Protein AF-A0A8J2JI53-F1 (afdb_monomer)

InterPro domains:
  IPR008042 Retrotransposon Pao-like, RNAseH-like domain [PF05380] (52-128)

Organism: NCBI:txid39272

pLDDT: mean 76.42, std 17.58, range [28.69, 93.69]

Nearest PDB structures (foldseek):
  2kk1-assembly1_A  TM=4.926E-01  e=2.045E+00  Homo sapiens

Structure (mmCIF, N/CA/C/O backbone):
data_AF-A0A8J2JI53-F1
#
_entry.id   AF-A0A8J2JI53-F1
#
loop_
_atom_site.group_PDB
_atom_site.id
_atom_site.type_symbol
_atom_site.label_atom_id
_atom_site.label_alt_id
_atom_site.label_comp_id
_atom_site.label_asym_id
_atom_site.label_entity_id
_atom_site.label_seq_id
_atom_site.pdbx_PDB_ins_code
_atom_site.Cartn_x
_atom_site.Cartn_y
_atom_site.Cartn_z
_atom_site.occupancy
_atom_site.B_iso_or_equiv
_atom_site.auth_seq_id
_atom_site.auth_comp_id
_atom_site.auth_asym_id
_atom_site.auth_atom_id
_atom_site.pdbx_PDB_model_num
ATOM 1 N N . MET A 1 1 ? -19.137 33.242 -32.240 1.00 41.03 1 MET A N 1
ATOM 2 C CA . MET A 1 1 ? -18.432 33.913 -31.130 1.00 41.03 1 MET A CA 1
ATOM 3 C C . MET A 1 1 ? -18.911 33.300 -29.833 1.00 41.03 1 MET A C 1
ATOM 5 O O . MET A 1 1 ? -20.073 33.483 -29.518 1.00 41.03 1 MET A O 1
ATOM 9 N N . ILE A 1 2 ? -18.049 32.534 -29.171 1.00 28.69 2 ILE A N 1
ATOM 10 C CA . ILE A 1 2 ? -17.770 32.543 -27.727 1.00 28.69 2 ILE A CA 1
ATOM 11 C C . ILE A 1 2 ? -16.469 31.738 -27.628 1.00 28.69 2 ILE A C 1
ATOM 13 O O . ILE A 1 2 ? -16.460 30.524 -27.818 1.00 28.69 2 ILE A O 1
ATOM 17 N N . SER A 1 3 ? -15.358 32.450 -27.460 1.00 33.88 3 SER A N 1
ATOM 18 C CA . SER A 1 3 ? -14.069 31.861 -27.110 1.00 33.88 3 SER A CA 1
ATOM 19 C C . SER A 1 3 ? -14.047 31.714 -25.596 1.00 33.88 3 SER A C 1
ATOM 21 O O . SER A 1 3 ? -14.188 32.712 -24.892 1.00 33.88 3 SER A O 1
ATOM 23 N N . ILE A 1 4 ? -13.870 30.495 -25.095 1.00 34.97 4 ILE A N 1
ATOM 24 C CA . ILE A 1 4 ? -13.517 30.266 -23.695 1.00 34.97 4 ILE A CA 1
ATOM 25 C C . ILE A 1 4 ? -12.014 29.996 -23.626 1.00 34.97 4 ILE A C 1
ATOM 27 O O . ILE A 1 4 ? -11.541 28.907 -23.926 1.00 34.97 4 ILE A O 1
ATOM 31 N N . ASN A 1 5 ? -11.256 31.033 -23.272 1.00 40.09 5 ASN A N 1
ATOM 32 C CA . ASN A 1 5 ? -9.882 30.885 -22.812 1.00 40.09 5 ASN A CA 1
ATOM 33 C C . ASN A 1 5 ? -9.928 30.420 -21.353 1.00 40.09 5 ASN A C 1
ATOM 35 O O . ASN A 1 5 ? -10.412 31.157 -20.496 1.00 40.09 5 ASN A O 1
ATOM 39 N N . LEU A 1 6 ? -9.389 29.237 -21.067 1.00 36.38 6 LEU A N 1
ATOM 40 C CA . LEU A 1 6 ? -8.910 28.893 -19.730 1.00 36.38 6 LEU A CA 1
ATOM 41 C C . LEU A 1 6 ? -7.390 28.701 -19.816 1.00 36.38 6 LEU A C 1
ATOM 43 O O . LEU A 1 6 ? -6.931 27.927 -20.658 1.00 36.38 6 LEU A O 1
ATOM 47 N N . PRO A 1 7 ? -6.600 29.414 -18.996 1.00 37.66 7 PRO A N 1
ATOM 48 C CA . PRO A 1 7 ? -5.155 29.300 -19.010 1.00 37.66 7 PRO A CA 1
ATOM 49 C C . PRO A 1 7 ? -4.774 28.043 -18.230 1.00 37.66 7 PRO A C 1
ATOM 51 O O . PRO A 1 7 ? -4.748 28.053 -17.003 1.00 37.66 7 PRO A O 1
ATOM 54 N N . VAL A 1 8 ? -4.488 26.947 -18.927 1.00 32.44 8 VAL A N 1
ATOM 55 C CA . VAL A 1 8 ? -3.817 25.804 -18.300 1.00 32.44 8 VAL A CA 1
ATOM 56 C C . VAL A 1 8 ? -2.327 26.005 -18.510 1.00 32.44 8 VAL A C 1
ATOM 58 O O . VAL A 1 8 ? -1.755 25.582 -19.508 1.00 32.44 8 VAL A O 1
ATOM 61 N N . ASN A 1 9 ? -1.721 26.735 -17.580 1.00 36.50 9 ASN A N 1
ATOM 62 C CA . ASN A 1 9 ? -0.293 26.639 -17.351 1.00 36.50 9 ASN A CA 1
ATOM 63 C C . ASN A 1 9 ? -0.066 25.704 -16.157 1.00 36.50 9 ASN A C 1
ATOM 65 O O . ASN A 1 9 ? -0.790 25.798 -15.165 1.00 36.50 9 ASN A O 1
ATOM 69 N N . ILE A 1 10 ? 1.021 24.941 -16.266 1.00 39.50 10 ILE A N 1
ATOM 70 C CA . ILE A 1 10 ? 1.873 24.359 -15.220 1.00 39.50 10 ILE A CA 1
ATOM 71 C C . ILE A 1 10 ? 1.925 22.818 -15.241 1.00 39.50 10 ILE A C 1
ATOM 73 O O . ILE A 1 10 ? 0.973 22.125 -14.897 1.00 39.50 10 ILE A O 1
ATOM 77 N N . GLU A 1 11 ? 3.136 22.373 -15.603 1.00 37.12 11 GLU A N 1
ATOM 78 C CA . GLU A 1 11 ? 3.749 21.037 -15.617 1.00 37.12 11 GLU A CA 1
ATOM 79 C C . GLU A 1 11 ? 3.451 20.123 -16.817 1.00 37.12 11 GLU A C 1
ATOM 81 O O . GLU A 1 11 ? 2.575 19.261 -16.804 1.00 37.12 11 GLU A O 1
ATOM 86 N N . GLU A 1 12 ? 4.299 20.264 -17.846 1.00 39.59 12 GLU A N 1
ATOM 87 C CA . GLU A 1 12 ? 4.583 19.227 -18.842 1.00 39.59 12 GLU A CA 1
ATOM 88 C C . GLU A 1 12 ? 5.176 17.979 -18.160 1.00 39.59 12 GLU A C 1
ATOM 90 O O . GLU A 1 12 ? 6.381 17.738 -18.164 1.00 39.59 12 GLU A O 1
ATOM 95 N N . ALA A 1 13 ? 4.322 17.157 -17.559 1.00 42.91 13 ALA A N 1
ATOM 96 C CA . ALA A 1 13 ? 4.603 15.739 -17.417 1.00 42.91 13 ALA A CA 1
ATOM 97 C C . ALA A 1 13 ? 4.150 15.069 -18.718 1.00 42.91 13 ALA A C 1
ATOM 99 O O . ALA A 1 13 ? 2.980 15.177 -19.093 1.00 42.91 13 ALA A O 1
ATOM 100 N N . SER A 1 14 ? 5.063 14.398 -19.425 1.00 51.88 14 SER A N 1
ATOM 101 C CA . SER A 1 14 ? 4.713 13.580 -20.591 1.00 51.88 14 SER A CA 1
ATOM 102 C C . SER A 1 14 ? 3.499 12.689 -20.260 1.00 51.88 14 SER A C 1
ATOM 104 O O . SER A 1 14 ? 3.410 12.171 -19.140 1.00 51.88 14 SER A O 1
ATOM 106 N N . PRO A 1 15 ? 2.519 12.531 -21.172 1.00 72.50 15 PRO A N 1
ATOM 107 C CA . PRO A 1 15 ? 1.314 11.772 -20.869 1.00 72.50 15 PRO A CA 1
ATOM 108 C C . PRO A 1 15 ? 1.701 10.322 -20.571 1.00 72.50 15 PRO A C 1
ATOM 110 O O . PRO A 1 15 ? 2.077 9.566 -21.462 1.00 72.50 15 PRO A O 1
ATOM 113 N N . SER A 1 16 ? 1.647 9.932 -19.295 1.00 70.00 16 SER A N 1
ATOM 114 C CA . SER A 1 16 ? 1.863 8.541 -18.913 1.00 70.00 16 SER A CA 1
ATOM 115 C C . SER A 1 16 ? 0.698 7.705 -19.436 1.00 70.00 16 SER A C 1
ATOM 117 O O . SER A 1 16 ? -0.459 7.977 -19.098 1.00 70.00 16 SER A O 1
ATOM 119 N N . GLU A 1 17 ? 0.992 6.673 -20.213 1.00 81.12 17 GLU A N 1
ATOM 120 C CA . GLU A 1 17 ? -0.007 5.744 -20.730 1.00 81.12 17 GLU A CA 1
ATOM 121 C C . GLU A 1 17 ? -0.242 4.598 -19.741 1.00 81.12 17 GLU A C 1
ATOM 123 O O . GLU A 1 17 ? 0.572 4.340 -18.850 1.00 81.12 17 GLU A O 1
ATOM 128 N N . ARG A 1 18 ? -1.370 3.892 -19.876 1.00 77.38 18 ARG A N 1
ATOM 129 C CA . ARG A 1 18 ? -1.627 2.659 -19.120 1.00 77.38 18 ARG A CA 1
ATOM 130 C C . ARG A 1 18 ? -1.419 1.454 -20.023 1.00 77.38 18 ARG A C 1
ATOM 132 O O . ARG A 1 18 ? -2.173 1.270 -20.973 1.00 77.38 18 ARG A O 1
ATOM 139 N N . ILE A 1 19 ? -0.465 0.599 -19.673 1.00 78.00 19 ILE A N 1
ATOM 140 C CA . ILE A 1 19 ? -0.232 -0.682 -20.341 1.00 78.00 19 ILE A CA 1
ATOM 141 C C . ILE A 1 19 ? -0.388 -1.796 -19.316 1.00 78.00 19 ILE A C 1
ATOM 143 O O . ILE A 1 19 ? 0.194 -1.739 -18.236 1.00 78.00 19 ILE A O 1
ATOM 147 N N . LEU A 1 20 ? -1.221 -2.793 -19.617 1.00 72.56 20 LEU A N 1
ATOM 148 C CA . LEU A 1 20 ? -1.437 -3.941 -18.729 1.00 72.56 20 LEU A CA 1
ATOM 149 C C . LEU A 1 20 ? -1.785 -3.540 -17.269 1.00 72.56 20 LEU A C 1
ATOM 151 O O . LEU A 1 20 ? -1.378 -4.178 -16.307 1.00 72.56 20 LEU A O 1
ATOM 155 N N . GLY A 1 21 ? -2.503 -2.427 -17.082 1.00 73.06 21 GLY A N 1
ATOM 156 C CA . GLY A 1 21 ? -2.860 -1.904 -15.755 1.00 73.06 21 GLY A CA 1
ATOM 157 C C . GLY A 1 21 ? -1.736 -1.189 -14.986 1.00 73.06 21 GLY A C 1
ATOM 158 O O . GLY A 1 21 ? -2.006 -0.652 -13.915 1.00 73.06 21 GLY A O 1
ATOM 159 N N . GLN A 1 22 ? -0.518 -1.116 -15.527 1.00 78.12 22 GLN A N 1
ATOM 160 C CA . GLN A 1 22 ? 0.596 -0.317 -15.001 1.00 78.12 22 GLN A CA 1
ATOM 161 C C . GLN A 1 22 ? 0.738 0.991 -15.784 1.00 78.12 22 GLN A C 1
ATOM 163 O O . GLN A 1 22 ? 0.317 1.083 -16.939 1.00 78.12 22 GLN A O 1
ATOM 168 N N . LYS A 1 23 ? 1.310 2.026 -15.159 1.00 84.00 23 LYS A N 1
ATOM 169 C CA . LYS A 1 23 ? 1.613 3.276 -15.859 1.00 84.00 23 LYS A CA 1
ATOM 170 C C . LYS A 1 23 ? 2.982 3.163 -16.533 1.00 84.00 23 LYS A C 1
ATOM 172 O O . LYS A 1 23 ? 3.912 2.571 -15.991 1.00 84.00 23 LYS A O 1
ATOM 177 N N . TRP A 1 24 ? 3.101 3.749 -17.712 1.00 85.75 24 TRP A N 1
ATOM 178 C CA . TRP A 1 24 ? 4.310 3.733 -18.523 1.00 85.75 24 TRP A CA 1
ATOM 179 C C . TRP A 1 24 ? 4.592 5.139 -19.031 1.00 85.75 24 TRP A C 1
ATOM 181 O O . TRP A 1 24 ? 3.670 5.845 -19.444 1.00 85.75 24 TRP A O 1
ATOM 191 N N . LYS A 1 25 ? 5.861 5.546 -18.987 1.00 86.31 25 LYS A N 1
ATOM 192 C CA . LYS A 1 25 ? 6.334 6.758 -19.647 1.00 86.31 25 LYS A CA 1
ATOM 193 C C . LYS A 1 25 ? 6.983 6.371 -20.983 1.00 86.31 25 LYS A C 1
ATOM 195 O O . LYS A 1 25 ? 8.043 5.736 -20.969 1.00 86.31 25 LYS A O 1
ATOM 200 N N . PRO A 1 26 ? 6.369 6.712 -22.133 1.00 81.44 26 PRO A N 1
ATOM 201 C CA . PRO A 1 26 ? 6.868 6.277 -23.436 1.00 81.44 26 PRO A CA 1
ATOM 202 C C . PRO A 1 26 ? 8.243 6.831 -23.799 1.00 81.44 26 PRO A C 1
ATOM 204 O O . PRO A 1 26 ? 9.032 6.131 -24.428 1.00 81.44 26 PRO A O 1
ATOM 207 N N . MET A 1 27 ? 8.527 8.068 -23.387 1.00 82.19 27 MET A N 1
ATOM 208 C CA . MET A 1 27 ? 9.754 8.776 -23.756 1.00 82.19 27 MET A CA 1
ATOM 209 C C . MET A 1 27 ? 10.983 8.172 -23.076 1.00 82.19 27 MET A C 1
ATOM 211 O O . MET A 1 27 ? 11.999 7.937 -23.724 1.00 82.19 27 MET A O 1
ATOM 215 N N . GLU A 1 28 ? 10.877 7.861 -21.787 1.00 82.81 28 GLU A N 1
ATOM 216 C CA . GLU A 1 28 ? 11.973 7.290 -21.005 1.00 82.81 28 GLU A CA 1
ATOM 217 C C . GLU A 1 28 ? 11.996 5.749 -21.043 1.00 82.81 28 GLU A C 1
ATOM 219 O O . GLU A 1 28 ? 12.950 5.133 -20.572 1.00 82.81 28 GLU A O 1
ATOM 224 N N . ASP A 1 29 ? 10.973 5.106 -21.625 1.00 83.69 29 ASP A N 1
ATOM 225 C CA . ASP A 1 29 ? 10.804 3.642 -21.661 1.00 83.69 29 ASP A CA 1
ATOM 226 C C . ASP A 1 29 ? 10.827 3.008 -20.251 1.00 83.69 29 ASP A C 1
ATOM 228 O O . ASP A 1 29 ? 11.343 1.903 -20.044 1.00 83.69 29 ASP A O 1
ATOM 232 N N . VAL A 1 30 ? 10.2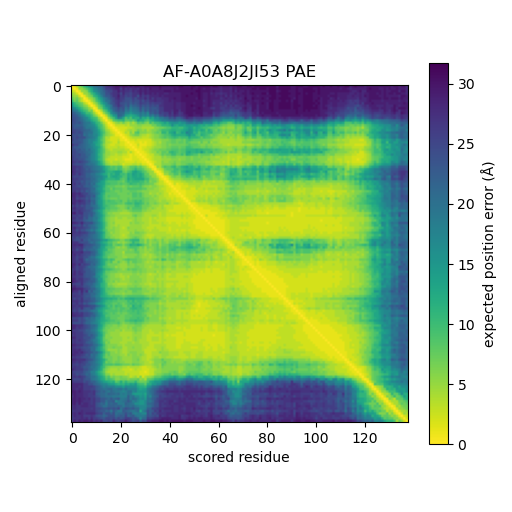46 3.713 -19.271 1.00 86.31 30 VAL A N 1
ATOM 233 C CA . VAL A 1 30 ? 10.168 3.280 -17.866 1.00 86.31 30 VAL A CA 1
ATOM 234 C C . VAL A 1 30 ? 8.735 3.006 -17.425 1.00 86.31 30 VAL A C 1
ATOM 236 O O . VAL A 1 30 ? 7.792 3.734 -17.747 1.00 86.31 30 VAL A O 1
ATOM 239 N N . LEU A 1 31 ? 8.573 1.935 -16.657 1.00 85.00 31 LEU A N 1
ATOM 240 C CA . LEU A 1 31 ? 7.362 1.641 -15.909 1.00 85.00 31 LEU A CA 1
ATOM 241 C C . LEU A 1 31 ? 7.363 2.455 -14.617 1.00 85.00 31 LEU A C 1
ATOM 243 O O . LEU A 1 31 ? 8.387 2.557 -13.939 1.00 85.00 31 LEU A O 1
ATOM 247 N N . ILE A 1 32 ? 6.200 3.000 -14.281 1.00 83.88 32 ILE A N 1
ATOM 248 C CA . ILE A 1 32 ? 5.964 3.774 -13.065 1.00 83.88 32 ILE A CA 1
ATOM 249 C C . ILE A 1 32 ? 4.763 3.213 -12.307 1.00 83.88 32 ILE A C 1
ATOM 251 O O . ILE A 1 32 ? 3.761 2.783 -12.888 1.00 83.88 32 ILE A O 1
ATOM 255 N N . PHE A 1 33 ? 4.840 3.259 -10.981 1.00 78.44 33 PHE A N 1
ATOM 256 C CA . PHE A 1 33 ? 3.773 2.776 -10.114 1.00 78.44 33 PHE A CA 1
ATOM 257 C C . PHE A 1 33 ? 2.872 3.927 -9.677 1.00 78.44 33 PHE A C 1
ATOM 259 O O . PHE A 1 33 ? 3.317 4.982 -9.233 1.00 78.44 33 PHE A O 1
ATOM 266 N N . SER A 1 34 ? 1.562 3.733 -9.825 1.00 70.88 34 SER A N 1
ATOM 267 C CA . SER A 1 34 ? 0.580 4.730 -9.415 1.00 70.88 34 SER A CA 1
ATOM 268 C C . SER A 1 34 ? 0.225 4.530 -7.947 1.00 70.88 34 SER A C 1
ATOM 270 O O . SER A 1 34 ? -0.507 3.604 -7.622 1.00 70.88 34 SER A O 1
ATOM 272 N N . THR A 1 35 ? 0.653 5.441 -7.079 1.00 66.12 35 THR A N 1
ATOM 273 C CA . THR A 1 35 ? 0.280 5.458 -5.651 1.00 66.12 35 THR A CA 1
ATOM 274 C C . THR A 1 35 ? -0.955 6.324 -5.374 1.00 66.12 35 THR A C 1
ATOM 276 O O . THR A 1 35 ? -1.120 6.878 -4.291 1.00 66.12 35 THR A O 1
ATOM 279 N N . ASN A 1 36 ? -1.814 6.519 -6.376 1.00 64.12 36 ASN A N 1
ATOM 280 C CA . ASN A 1 36 ? -3.013 7.340 -6.239 1.00 64.12 36 ASN A CA 1
ATOM 281 C C . ASN A 1 36 ? -4.130 6.539 -5.558 1.00 64.12 36 ASN A C 1
ATOM 283 O O . ASN A 1 36 ? -5.029 6.003 -6.209 1.00 64.12 36 ASN A O 1
ATOM 287 N N . PHE A 1 37 ? -4.062 6.466 -4.233 1.00 70.69 37 PHE A N 1
ATOM 288 C CA . PHE A 1 37 ? -5.010 5.754 -3.380 1.00 70.69 37 PHE A CA 1
ATOM 289 C C . PHE A 1 37 ? -6.257 6.591 -3.086 1.00 70.69 37 PHE A C 1
ATOM 291 O O . PHE A 1 37 ? -6.611 6.801 -1.935 1.00 70.69 37 PHE A O 1
ATOM 298 N N . HIS A 1 38 ? -6.961 7.052 -4.124 1.00 64.00 38 HIS A N 1
ATOM 299 C CA . HIS A 1 38 ? -8.144 7.922 -3.985 1.00 64.00 38 HIS A CA 1
ATOM 300 C C . HIS A 1 38 ? -9.274 7.342 -3.111 1.00 64.00 38 HIS A C 1
ATOM 302 O O . HIS A 1 38 ? -10.200 8.058 -2.751 1.00 64.00 38 HIS A O 1
ATOM 308 N N . LYS A 1 39 ? -9.227 6.040 -2.806 1.00 69.69 39 LYS A N 1
ATOM 309 C CA . LYS A 1 39 ? -10.194 5.341 -1.950 1.00 69.69 39 LYS A CA 1
ATOM 310 C C . LYS A 1 39 ? -9.794 5.297 -0.473 1.00 69.69 39 LYS A C 1
ATOM 312 O O . LYS A 1 39 ? -10.532 4.716 0.314 1.00 69.69 39 LYS A O 1
ATOM 317 N N . VAL A 1 40 ? -8.633 5.834 -0.111 1.00 78.81 40 VAL A N 1
ATOM 318 C CA . VAL A 1 40 ? -8.124 5.833 1.261 1.00 78.81 40 VAL A CA 1
ATOM 319 C C . VAL A 1 40 ? -8.146 7.269 1.781 1.00 78.81 40 VAL A C 1
ATOM 321 O O . VAL A 1 40 ? -7.663 8.156 1.073 1.00 78.81 40 VAL A O 1
ATOM 324 N N . PRO A 1 41 ? -8.695 7.525 2.981 1.00 84.88 41 PRO A N 1
ATOM 325 C CA . PRO A 1 41 ? -8.717 8.866 3.551 1.00 84.88 41 PRO A CA 1
ATOM 326 C C . PRO A 1 41 ? -7.314 9.469 3.681 1.00 84.88 41 PRO A C 1
ATOM 328 O O . PRO A 1 41 ? -6.351 8.779 4.023 1.00 84.88 41 PRO A O 1
ATOM 331 N N . GLU A 1 42 ? -7.202 10.779 3.458 1.00 84.44 42 GLU A N 1
ATOM 332 C CA . GLU A 1 42 ? -5.928 11.502 3.559 1.00 84.44 42 GLU A CA 1
ATOM 333 C C . GLU A 1 42 ? -5.314 11.401 4.964 1.00 84.44 42 GLU A C 1
ATOM 335 O O . GLU A 1 42 ? -4.101 11.275 5.113 1.00 84.44 42 GLU A O 1
ATOM 340 N N . GLU A 1 43 ? -6.145 11.359 6.004 1.00 87.88 43 GLU A N 1
ATOM 341 C CA . GLU A 1 43 ? -5.724 11.193 7.402 1.00 87.88 43 GLU A CA 1
ATOM 342 C C . GLU A 1 43 ? -4.973 9.877 7.652 1.00 87.88 43 GLU A C 1
ATOM 344 O O . GLU A 1 43 ? -4.051 9.819 8.466 1.00 87.88 43 GLU A O 1
ATOM 349 N N . VAL A 1 44 ? -5.337 8.821 6.922 1.00 86.75 44 VAL A N 1
ATOM 350 C CA . VAL A 1 44 ? -4.676 7.513 7.004 1.00 86.75 44 VAL A CA 1
ATOM 351 C C . VAL A 1 44 ? -3.347 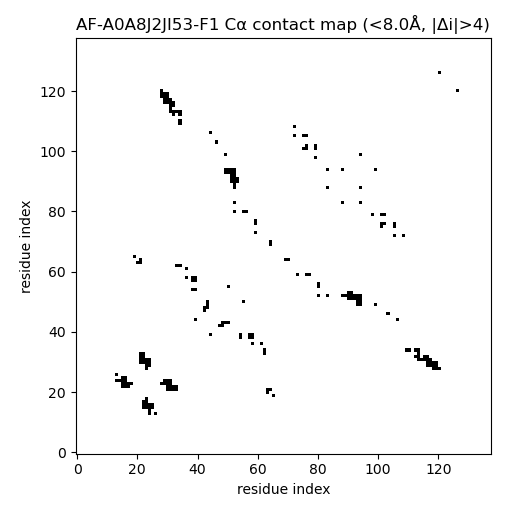7.547 6.253 1.00 86.75 44 VAL A C 1
ATOM 353 O O . VAL A 1 44 ? -2.347 7.017 6.735 1.00 86.75 44 VAL A O 1
ATOM 356 N N . MET A 1 45 ? -3.311 8.217 5.098 1.00 83.88 45 MET A N 1
ATOM 357 C CA . MET A 1 45 ? -2.094 8.389 4.293 1.00 83.88 45 MET A CA 1
ATOM 358 C C . MET A 1 45 ? -1.059 9.289 4.981 1.00 83.88 45 MET A C 1
ATOM 360 O O . MET A 1 45 ? 0.139 9.038 4.878 1.00 83.88 45 MET A O 1
ATO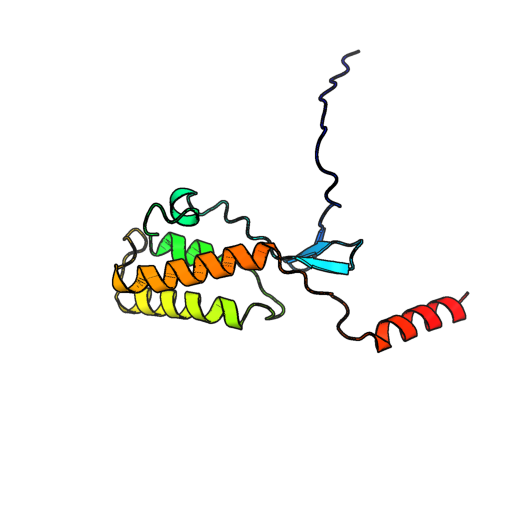M 364 N N . THR A 1 46 ? -1.514 10.301 5.722 1.00 85.06 46 THR A N 1
ATOM 365 C CA . THR A 1 46 ? -0.669 11.198 6.530 1.00 85.06 46 THR A CA 1
ATOM 366 C C . THR A 1 46 ? -0.308 10.620 7.902 1.00 85.06 46 THR A C 1
ATOM 368 O O . THR A 1 46 ? 0.441 11.246 8.645 1.00 85.06 46 THR A O 1
ATOM 371 N N . MET A 1 47 ? -0.775 9.406 8.226 1.00 86.25 47 MET A N 1
ATOM 372 C CA . MET A 1 47 ? -0.562 8.725 9.513 1.00 86.25 47 MET A CA 1
ATOM 373 C C . MET A 1 47 ? -1.130 9.471 10.736 1.00 86.25 47 MET A C 1
ATOM 375 O O . MET A 1 47 ? -0.712 9.198 11.863 1.00 86.25 47 MET A O 1
ATOM 379 N N . ASN A 1 48 ? -2.090 10.376 10.530 1.00 87.12 48 ASN A N 1
ATOM 380 C CA . ASN A 1 48 ? -2.781 11.111 11.594 1.00 87.12 48 ASN A CA 1
ATOM 381 C C . ASN A 1 48 ? -3.852 10.265 12.297 1.00 87.12 48 ASN A C 1
ATOM 383 O O . ASN A 1 48 ? -4.221 10.560 13.432 1.00 87.12 48 ASN A O 1
ATOM 387 N N . ARG A 1 49 ? -4.337 9.209 11.635 1.00 90.50 49 ARG A N 1
ATOM 388 C CA . ARG A 1 49 ? -5.326 8.263 12.160 1.00 90.50 49 ARG A CA 1
ATOM 389 C C . ARG A 1 49 ? -4.912 6.826 11.851 1.00 90.50 49 ARG A C 1
ATOM 391 O O . ARG A 1 49 ? -4.323 6.560 10.801 1.00 90.50 49 ARG A O 1
ATOM 398 N N . ASN A 1 50 ? -5.260 5.893 12.734 1.00 90.00 50 ASN A N 1
ATOM 399 C CA . ASN A 1 50 ? -5.135 4.469 12.442 1.00 90.00 50 ASN A CA 1
ATOM 400 C C . ASN A 1 50 ? -6.134 4.060 11.341 1.00 90.00 50 ASN A C 1
ATOM 402 O O . ASN A 1 50 ? -7.252 4.579 11.302 1.00 90.00 50 ASN A O 1
ATOM 406 N N . PRO A 1 51 ? -5.747 3.165 10.417 1.00 92.00 51 PRO A N 1
ATOM 407 C CA . PRO A 1 51 ? -6.651 2.690 9.378 1.00 92.00 51 PRO A CA 1
ATOM 408 C C . PRO A 1 51 ? -7.671 1.701 9.949 1.00 92.00 51 PRO A C 1
ATOM 410 O O . PRO A 1 51 ? -7.385 0.999 10.922 1.00 92.00 51 PRO A O 1
ATOM 413 N N . THR A 1 52 ? -8.811 1.554 9.281 1.00 93.25 52 THR A N 1
ATOM 414 C CA . THR A 1 52 ? -9.671 0.380 9.475 1.00 93.25 52 THR A CA 1
ATOM 415 C C . THR A 1 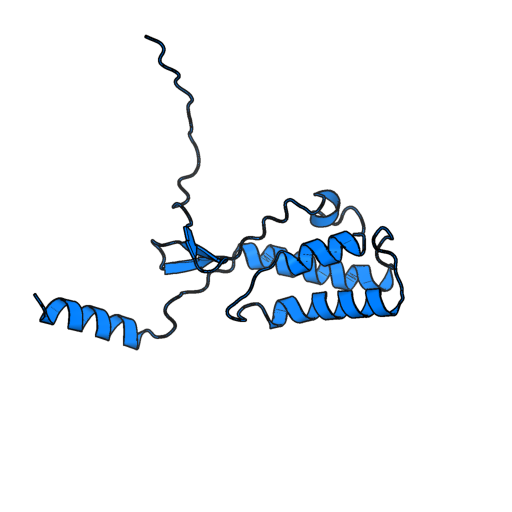52 ? -9.129 -0.822 8.707 1.00 93.25 52 THR A C 1
ATOM 417 O O . THR A 1 52 ? -8.378 -0.674 7.734 1.00 93.25 52 THR A O 1
ATOM 420 N N . ARG A 1 53 ? -9.539 -2.042 9.076 1.00 91.81 53 ARG A N 1
A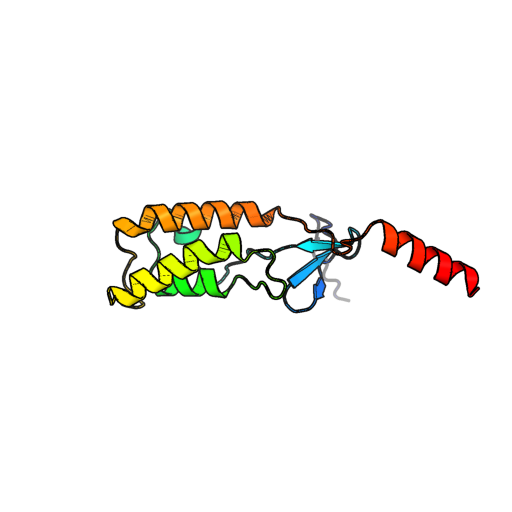TOM 421 C CA . ARG A 1 53 ? -9.208 -3.246 8.288 1.00 91.81 53 ARG A CA 1
ATOM 422 C C . ARG A 1 53 ? -9.585 -3.076 6.813 1.00 91.81 53 ARG A C 1
ATOM 424 O O . ARG A 1 53 ? -8.838 -3.507 5.929 1.00 91.81 53 ARG A O 1
ATOM 431 N N . GLY A 1 54 ? -10.730 -2.451 6.546 1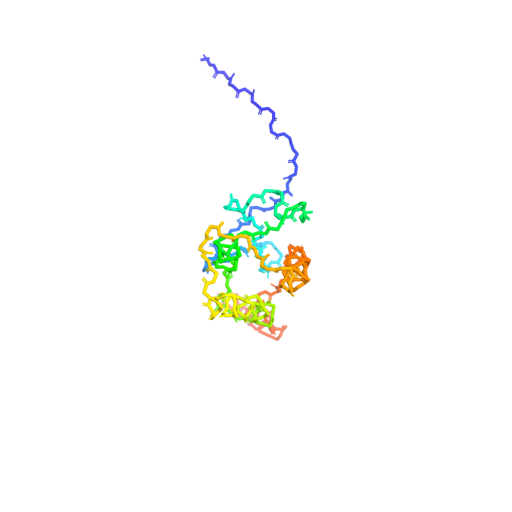.00 91.44 54 GLY A N 1
ATOM 432 C CA . GLY A 1 54 ? -11.203 -2.206 5.193 1.00 91.44 54 GLY A CA 1
ATOM 433 C C . GLY A 1 54 ? -10.308 -1.274 4.387 1.00 91.44 54 GLY A C 1
ATOM 434 O O . GLY A 1 54 ? -10.020 -1.531 3.216 1.00 91.44 54 GLY A O 1
ATOM 435 N N . GLU A 1 55 ? -9.799 -0.228 5.026 1.00 91.44 55 GLU A N 1
ATOM 436 C CA . GLU A 1 55 ? -8.856 0.707 4.415 1.00 91.44 55 GLU A CA 1
ATOM 437 C C . GLU A 1 55 ? -7.493 0.069 4.170 1.00 91.44 55 GLU A C 1
ATOM 439 O O . GLU A 1 55 ? -6.913 0.276 3.100 1.00 91.44 55 GLU A O 1
ATOM 444 N N . VAL A 1 56 ? -7.012 -0.766 5.100 1.00 91.12 56 VAL A N 1
ATOM 445 C CA . VAL A 1 56 ? -5.812 -1.585 4.886 1.00 91.12 56 VAL A CA 1
ATOM 446 C C . VAL A 1 56 ? -6.007 -2.450 3.642 1.00 91.12 56 VAL A C 1
ATOM 448 O O . VAL A 1 56 ? -5.194 -2.375 2.722 1.00 91.12 56 VAL A O 1
ATOM 451 N N . LEU A 1 57 ? -7.108 -3.209 3.547 1.00 90.69 57 LEU A N 1
ATOM 452 C CA . LEU A 1 57 ? -7.367 -4.055 2.377 1.00 90.69 57 LEU A CA 1
ATOM 453 C C . LEU A 1 57 ? -7.429 -3.239 1.083 1.00 90.69 57 LEU A C 1
ATOM 455 O O . LEU A 1 57 ? -6.790 -3.602 0.095 1.00 90.69 57 LEU A O 1
ATOM 459 N N . SER A 1 58 ? -8.193 -2.147 1.090 1.00 89.12 58 SER A N 1
ATOM 460 C CA . SER A 1 58 ? -8.361 -1.256 -0.061 1.00 89.12 58 SER A CA 1
ATOM 461 C C . SER A 1 58 ? -7.011 -0.730 -0.552 1.00 89.12 58 SER A C 1
ATOM 463 O O . SER A 1 58 ? -6.722 -0.777 -1.749 1.00 89.12 58 SER A O 1
ATOM 465 N N . THR A 1 59 ? -6.140 -0.323 0.376 1.00 88.69 59 THR A N 1
ATOM 466 C CA . THR A 1 59 ? -4.784 0.140 0.065 1.00 88.69 59 THR A CA 1
ATOM 467 C C . THR A 1 59 ? -3.956 -0.974 -0.564 1.00 88.69 59 THR A C 1
ATOM 469 O O . THR A 1 59 ? -3.406 -0.792 -1.646 1.00 88.69 59 THR A O 1
ATOM 472 N N . VAL A 1 60 ? -3.909 -2.157 0.049 1.00 88.12 60 VAL A N 1
ATOM 473 C CA . VAL A 1 60 ? -3.093 -3.277 -0.449 1.00 88.12 60 VAL A CA 1
ATOM 474 C C . VAL A 1 60 ? -3.549 -3.745 -1.829 1.00 88.12 60 VAL A C 1
ATOM 476 O O . VAL A 1 60 ? -2.720 -3.961 -2.708 1.00 88.12 60 VAL A O 1
ATOM 479 N N . MET A 1 61 ? -4.860 -3.862 -2.043 1.00 85.44 61 MET A N 1
ATOM 480 C CA . MET A 1 61 ? -5.431 -4.354 -3.302 1.00 85.44 61 MET A CA 1
ATOM 481 C C . MET A 1 61 ? -5.389 -3.330 -4.434 1.00 85.44 61 MET A C 1
ATOM 483 O O . MET A 1 61 ? -5.494 -3.695 -5.603 1.00 85.44 61 MET A O 1
ATOM 487 N N . SER A 1 62 ? -5.235 -2.047 -4.113 1.00 82.44 62 SER A N 1
ATOM 488 C CA . SER A 1 62 ? -5.068 -1.007 -5.128 1.00 82.44 62 SER A CA 1
ATOM 489 C C . SER A 1 62 ? -3.690 -1.030 -5.799 1.00 82.44 62 SER A C 1
ATOM 491 O O . SER A 1 62 ? -3.531 -0.462 -6.881 1.00 82.44 62 SER A O 1
ATOM 493 N N . ILE A 1 63 ? -2.704 -1.695 -5.189 1.00 81.38 63 ILE A N 1
ATOM 494 C CA . ILE A 1 63 ? -1.366 -1.830 -5.758 1.00 81.38 63 ILE A CA 1
ATOM 495 C C . ILE A 1 63 ? -1.376 -3.004 -6.725 1.00 81.38 63 ILE A C 1
ATOM 497 O O . ILE A 1 63 ? -1.443 -4.171 -6.339 1.00 81.38 63 ILE A O 1
ATOM 501 N N . PHE A 1 64 ? -1.307 -2.675 -8.007 1.00 73.50 64 PHE A N 1
ATOM 502 C CA . PHE A 1 64 ? -1.350 -3.656 -9.072 1.00 73.50 64 PHE A CA 1
ATOM 503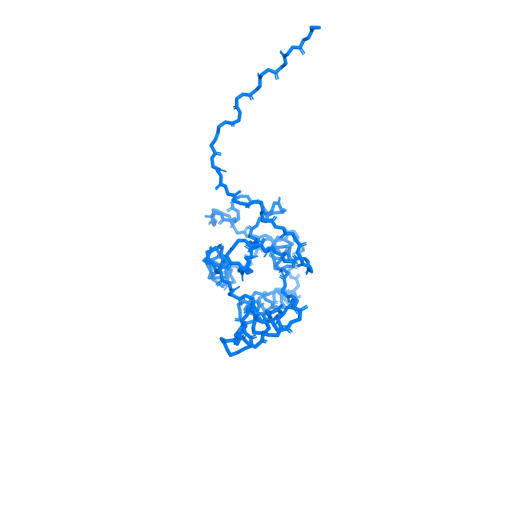 C C . PHE A 1 64 ? 0.059 -3.979 -9.568 1.00 73.50 64 PHE A C 1
ATOM 505 O O . PHE A 1 64 ? 0.752 -3.108 -10.091 1.00 73.50 64 PHE A O 1
ATOM 512 N N . ASP A 1 65 ? 0.467 -5.236 -9.416 1.00 76.44 65 ASP A N 1
ATOM 513 C CA . ASP A 1 65 ? 1.781 -5.727 -9.828 1.00 76.44 65 ASP A CA 1
ATOM 514 C C . ASP A 1 65 ? 1.637 -7.046 -10.593 1.00 76.44 65 ASP A C 1
ATOM 516 O O . ASP A 1 65 ? 1.681 -8.134 -10.022 1.00 76.44 65 ASP A O 1
ATOM 520 N N . GLN A 1 66 ? 1.411 -6.949 -11.903 1.00 70.25 66 GLN A N 1
ATOM 521 C CA . GLN A 1 66 ? 1.282 -8.136 -12.755 1.00 70.25 66 GLN A CA 1
ATOM 522 C C . GLN A 1 66 ? 2.614 -8.836 -13.018 1.00 70.25 66 GLN A C 1
ATOM 524 O O . GLN A 1 66 ? 2.626 -10.018 -13.348 1.00 70.25 66 GLN A O 1
ATOM 529 N N . LEU A 1 67 ? 3.723 -8.099 -12.929 1.00 74.94 67 LEU A N 1
ATOM 530 C CA . LEU A 1 67 ? 5.052 -8.587 -13.295 1.00 74.94 67 LEU A CA 1
ATOM 531 C C . LEU A 1 67 ? 5.866 -9.036 -12.074 1.00 74.94 67 LEU A C 1
ATOM 533 O O . LEU A 1 67 ? 6.941 -9.607 -12.234 1.00 74.94 67 LEU A O 1
ATOM 537 N N . GLY A 1 68 ? 5.345 -8.830 -10.863 1.00 78.38 68 GLY A N 1
ATOM 538 C CA . GLY A 1 68 ? 5.964 -9.274 -9.619 1.00 78.38 68 GLY A CA 1
ATOM 539 C C . GLY A 1 68 ? 7.106 -8.379 -9.131 1.00 78.38 68 GLY A C 1
ATOM 540 O O . GLY A 1 68 ? 7.832 -8.780 -8.221 1.00 78.38 68 GLY A O 1
ATOM 541 N N . PHE A 1 69 ? 7.290 -7.180 -9.696 1.00 79.44 69 PHE A N 1
ATOM 542 C CA . PHE A 1 69 ? 8.378 -6.274 -9.303 1.00 79.44 69 PHE A CA 1
ATOM 543 C C . PHE A 1 69 ? 8.276 -5.825 -7.849 1.00 79.44 69 PHE A C 1
ATOM 545 O O . PHE A 1 69 ? 9.287 -5.593 -7.187 1.00 79.44 69 PHE A O 1
ATOM 552 N N . LEU A 1 70 ? 7.051 -5.725 -7.344 1.00 82.44 70 LEU A N 1
ATOM 553 C CA . LEU A 1 70 ? 6.742 -5.283 -5.998 1.00 82.44 70 LEU A CA 1
ATOM 554 C C . LEU A 1 70 ? 6.424 -6.439 -5.052 1.00 82.44 70 LEU A C 1
ATOM 556 O O . LEU A 1 70 ? 6.037 -6.186 -3.913 1.00 82.44 70 LEU A O 1
ATOM 560 N N . ALA A 1 71 ? 6.607 -7.696 -5.469 1.00 83.94 71 ALA A N 1
ATOM 561 C CA . ALA A 1 71 ? 6.253 -8.866 -4.666 1.00 83.94 71 ALA A CA 1
ATOM 562 C C . ALA A 1 71 ? 6.823 -8.795 -3.237 1.00 83.94 71 ALA A C 1
ATOM 564 O O . ALA A 1 71 ? 6.086 -8.974 -2.270 1.00 83.94 71 ALA A O 1
ATOM 565 N N . HIS A 1 72 ? 8.103 -8.439 -3.092 1.00 82.31 72 HIS A N 1
ATOM 566 C CA . HIS A 1 72 ? 8.765 -8.302 -1.791 1.00 82.31 72 HIS A CA 1
ATOM 567 C C . HIS A 1 72 ? 8.136 -7.211 -0.911 1.00 82.31 72 HIS A C 1
ATOM 569 O O . HIS A 1 72 ? 7.945 -7.424 0.285 1.00 82.31 72 HIS A O 1
ATOM 575 N N . PHE A 1 73 ? 7.756 -6.078 -1.505 1.00 83.56 73 PHE A N 1
ATOM 576 C CA . PHE A 1 73 ? 7.119 -4.963 -0.801 1.00 83.56 73 PHE A CA 1
ATOM 577 C C . PHE A 1 73 ? 5.655 -5.255 -0.451 1.00 83.56 73 PHE A C 1
ATOM 579 O O . PHE A 1 73 ? 5.156 -4.801 0.574 1.00 83.56 73 PHE A O 1
ATOM 586 N N . LEU A 1 74 ? 4.969 -6.049 -1.276 1.00 84.62 74 LEU A N 1
ATOM 587 C CA . LEU A 1 74 ? 3.573 -6.437 -1.080 1.00 84.62 74 LEU A CA 1
ATOM 588 C C . LEU A 1 74 ? 3.392 -7.624 -0.133 1.00 84.62 74 LEU A C 1
ATOM 590 O O . LEU A 1 74 ? 2.280 -7.855 0.337 1.00 84.62 74 LEU A O 1
ATOM 594 N N . ASN A 1 75 ? 4.447 -8.374 0.181 1.00 87.56 75 ASN A N 1
ATOM 595 C CA . ASN A 1 75 ? 4.348 -9.504 1.103 1.00 87.56 75 ASN A CA 1
ATOM 596 C C . ASN A 1 75 ? 4.058 -9.054 2.538 1.00 87.56 75 ASN A C 1
ATOM 598 O O . ASN A 1 75 ? 3.148 -9.592 3.165 1.00 87.56 75 ASN A O 1
ATOM 602 N N . GLN A 1 76 ? 4.763 -8.033 3.035 1.00 88.81 76 GLN A N 1
ATOM 603 C CA . GLN A 1 76 ? 4.547 -7.495 4.383 1.00 88.81 76 GLN A CA 1
ATOM 604 C C . GLN A 1 76 ? 3.088 -7.083 4.652 1.00 88.81 76 GLN A C 1
ATOM 606 O O . GLN A 1 76 ? 2.493 -7.593 5.603 1.00 88.81 76 GLN A O 1
ATOM 611 N N . PRO A 1 77 ? 2.450 -6.234 3.827 1.00 90.44 77 PRO A N 1
ATOM 612 C CA . PRO A 1 77 ? 1.069 -5.838 4.073 1.00 90.44 77 PRO A CA 1
ATOM 613 C C . PRO A 1 77 ? 0.056 -6.971 3.833 1.00 90.44 77 PRO A C 1
ATOM 615 O O . PRO A 1 77 ? -1.016 -6.972 4.435 1.00 90.44 77 PRO A O 1
ATOM 618 N N . LYS A 1 78 ? 0.370 -7.968 2.991 1.00 90.81 78 LYS A N 1
ATOM 619 C CA . LYS A 1 78 ? -0.469 -9.169 2.841 1.00 90.81 78 LYS A CA 1
ATOM 620 C C . LYS A 1 78 ? -0.438 -10.038 4.096 1.00 90.81 78 LYS A C 1
ATOM 622 O O . LYS A 1 78 ? -1.486 -10.528 4.503 1.00 90.81 78 LYS A O 1
ATOM 627 N N . MET A 1 79 ? 0.731 -10.203 4.715 1.00 92.44 79 MET A N 1
ATOM 628 C CA . MET A 1 79 ? 0.859 -10.908 5.995 1.00 92.44 79 MET A CA 1
ATOM 629 C C . MET A 1 79 ? 0.091 -10.180 7.100 1.00 92.44 79 MET A C 1
ATOM 631 O O . MET A 1 79 ? -0.686 -10.805 7.813 1.00 92.44 79 MET A O 1
ATOM 635 N N . LEU A 1 80 ? 0.236 -8.854 7.174 1.00 92.75 80 LEU A N 1
ATOM 636 C CA . LEU A 1 80 ? -0.530 -7.997 8.079 1.00 92.75 80 LEU A C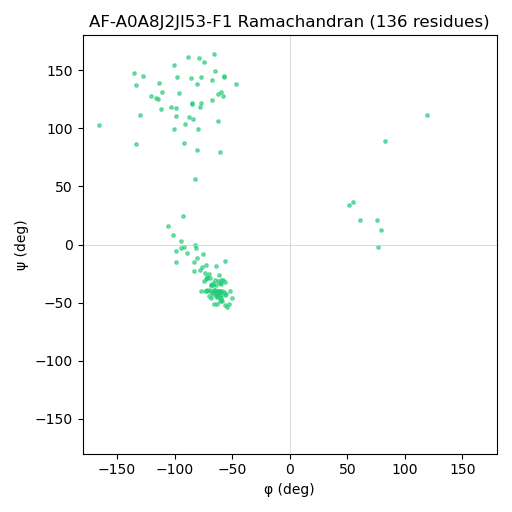A 1
ATOM 637 C C . LEU A 1 80 ? -2.043 -8.229 7.931 1.00 92.75 80 LEU A C 1
ATOM 639 O O . LEU A 1 80 ? -2.741 -8.503 8.902 1.00 92.75 80 LEU A O 1
ATOM 643 N N . LEU A 1 81 ? -2.545 -8.183 6.697 1.00 92.69 81 LEU A N 1
ATOM 644 C CA . LEU A 1 81 ? -3.956 -8.406 6.393 1.00 92.69 81 LEU A CA 1
ATOM 645 C C . LEU A 1 81 ? -4.437 -9.809 6.806 1.00 92.69 81 LEU A C 1
ATOM 647 O O . LEU A 1 81 ? -5.552 -9.953 7.312 1.00 92.69 81 LEU A O 1
ATOM 651 N N . GLN A 1 82 ? -3.614 -10.840 6.589 1.00 93.56 82 GLN A N 1
ATOM 652 C CA . GLN A 1 82 ? -3.916 -12.209 7.016 1.00 93.56 82 GLN A CA 1
ATOM 653 C C . GLN A 1 82 ? -4.009 -12.319 8.539 1.00 93.56 82 GLN A C 1
ATOM 655 O O . GLN A 1 82 ? -4.915 -12.979 9.045 1.00 93.56 82 GLN A O 1
ATOM 660 N N . GLU A 1 83 ? -3.110 -11.656 9.262 1.00 93.69 83 GLU A N 1
ATOM 661 C CA . GLU A 1 83 ? -3.066 -11.669 10.722 1.00 93.69 83 GLU A CA 1
ATOM 662 C C . GLU A 1 83 ? -4.302 -10.993 11.330 1.00 93.69 83 GLU A C 1
ATOM 664 O O . GLU A 1 83 ? -5.034 -11.614 12.100 1.00 93.69 83 GLU A O 1
ATOM 669 N N . ILE A 1 84 ? -4.616 -9.777 10.875 1.00 93.12 84 ILE A N 1
ATOM 670 C CA . ILE A 1 84 ? -5.816 -9.025 11.279 1.00 93.12 84 ILE A CA 1
ATOM 671 C C . ILE A 1 84 ? -7.088 -9.837 10.993 1.00 93.12 84 ILE A C 1
ATOM 673 O O . ILE A 1 84 ? -8.018 -9.874 11.799 1.00 93.12 84 ILE A O 1
ATOM 677 N N . CYS A 1 85 ? -7.131 -10.524 9.845 1.00 92.12 85 CYS A N 1
ATOM 678 C CA . CYS A 1 85 ? -8.251 -11.388 9.490 1.00 92.12 85 CYS A CA 1
ATOM 679 C C . CYS A 1 85 ? -8.364 -12.602 10.423 1.00 92.12 85 CYS A C 1
ATOM 681 O O . CYS A 1 85 ? -9.477 -12.983 10.781 1.00 92.12 85 CYS A O 1
ATOM 683 N N . ARG A 1 86 ? -7.239 -13.209 10.821 1.00 93.06 86 ARG A N 1
ATOM 684 C CA . ARG A 1 86 ? -7.214 -14.356 11.742 1.00 93.06 86 ARG A CA 1
ATOM 685 C C . ARG A 1 86 ? -7.680 -13.975 13.145 1.00 93.06 86 ARG A C 1
ATOM 687 O O . ARG A 1 86 ? -8.315 -14.787 13.808 1.00 93.06 86 ARG A O 1
ATOM 694 N N . MET A 1 87 ? -7.407 -12.745 13.567 1.00 91.94 87 MET A N 1
ATOM 695 C CA . MET A 1 87 ? -7.870 -12.201 14.844 1.00 91.94 87 MET A CA 1
ATOM 696 C C . MET A 1 87 ? -9.355 -11.824 14.856 1.00 91.94 87 MET A C 1
ATOM 698 O O . MET A 1 87 ? -9.893 -11.512 15.913 1.00 91.94 87 MET A O 1
ATOM 702 N N . GLY A 1 88 ? -10.031 -11.867 13.704 1.00 91.50 88 GLY A N 1
ATOM 703 C CA . GLY A 1 88 ? -11.461 -11.581 13.617 1.00 91.50 88 GLY A CA 1
ATOM 704 C C . GLY A 1 88 ? -11.813 -10.097 13.718 1.00 91.50 88 GLY A C 1
ATOM 705 O O . GLY A 1 88 ? -12.958 -9.781 14.023 1.00 91.50 88 GLY A O 1
ATOM 706 N N . VAL A 1 89 ? -10.866 -9.192 13.444 1.00 91.00 89 VAL A N 1
ATOM 707 C CA . VAL A 1 89 ? -11.121 -7.742 13.414 1.00 91.00 89 VAL A CA 1
ATOM 708 C C . VAL A 1 89 ? -12.181 -7.431 12.351 1.00 91.00 89 VAL A C 1
ATOM 710 O O . VAL A 1 89 ? -12.090 -7.914 11.207 1.00 91.00 89 VAL A O 1
ATOM 713 N N . SER A 1 90 ? -13.201 -6.645 12.713 1.00 93.12 90 SER A N 1
ATOM 714 C CA . SER A 1 90 ? -14.260 -6.271 11.777 1.00 93.12 90 SER A CA 1
ATOM 715 C C . SER A 1 90 ? -13.716 -5.391 10.653 1.00 93.12 90 SER A C 1
ATOM 717 O O . SER A 1 90 ? -12.612 -4.856 10.712 1.00 93.12 90 SER A O 1
ATOM 719 N N . TRP A 1 91 ? -14.491 -5.259 9.582 1.00 88.69 91 TRP A N 1
ATOM 720 C CA . TRP A 1 91 ? -14.133 -4.433 8.431 1.00 88.69 91 TRP A CA 1
ATOM 721 C C . TRP A 1 91 ? -13.977 -2.949 8.794 1.00 88.69 91 TRP A C 1
ATOM 723 O O . TRP A 1 91 ? -13.046 -2.295 8.320 1.00 88.69 91 TRP A O 1
ATOM 733 N N . ASP A 1 92 ? -14.867 -2.459 9.657 1.00 92.12 92 ASP A N 1
ATOM 734 C CA . ASP A 1 92 ? -14.959 -1.057 10.074 1.00 92.12 92 ASP A CA 1
ATOM 735 C C . ASP A 1 92 ? -14.196 -0.761 11.376 1.00 92.12 92 ASP A C 1
ATOM 737 O O . ASP A 1 92 ? -14.117 0.394 11.788 1.00 92.12 92 ASP A O 1
ATOM 741 N N . ASP A 1 93 ? -13.609 -1.785 12.004 1.00 93.00 93 ASP A N 1
ATOM 742 C CA . ASP A 1 93 ? -12.816 -1.617 13.221 1.00 93.00 93 ASP A CA 1
ATOM 743 C C . ASP A 1 93 ? -11.429 -1.064 12.890 1.00 93.00 93 ASP A C 1
ATOM 745 O O . ASP A 1 93 ? -10.810 -1.419 11.875 1.00 93.00 93 ASP A O 1
ATOM 749 N N . GLU A 1 94 ? -10.927 -0.215 13.785 1.00 92.88 94 GLU A N 1
ATOM 750 C CA . GLU A 1 94 ? -9.562 0.290 13.725 1.00 92.88 94 GLU A CA 1
ATOM 751 C C . GLU A 1 94 ? -8.537 -0.829 13.921 1.00 92.88 94 GLU A C 1
ATOM 753 O O . GLU A 1 94 ? -8.748 -1.817 14.629 1.00 92.88 94 GLU A O 1
ATOM 758 N N . LEU A 1 95 ? -7.386 -0.645 13.282 1.00 92.44 95 LEU A N 1
ATOM 759 C CA . LEU A 1 95 ? -6.261 -1.550 13.397 1.00 92.44 95 LEU A CA 1
ATOM 760 C C . LEU A 1 95 ? -5.747 -1.613 14.852 1.00 92.44 95 LEU A C 1
ATOM 762 O O . LEU A 1 95 ? -5.435 -0.561 15.416 1.00 92.44 95 LEU A O 1
ATOM 766 N N . PRO A 1 96 ? -5.573 -2.815 15.438 1.00 91.81 96 PRO A N 1
ATOM 767 C CA . PRO A 1 96 ? -4.990 -2.959 16.769 1.00 91.81 96 PRO A CA 1
ATOM 768 C C . PRO A 1 96 ? -3.599 -2.322 16.869 1.00 91.81 96 PRO A C 1
ATOM 770 O O . PRO A 1 96 ? -2.806 -2.380 15.924 1.00 91.81 96 PRO A O 1
ATOM 773 N N . GLU A 1 97 ? -3.275 -1.752 18.034 1.00 91.31 97 GLU A N 1
ATOM 774 C CA . GLU A 1 97 ? -2.034 -0.988 18.243 1.00 91.31 97 GLU A CA 1
ATOM 775 C C . GLU A 1 97 ? -0.760 -1.776 17.907 1.00 91.31 97 GLU A C 1
ATOM 777 O O . GLU A 1 97 ? 0.205 -1.207 17.398 1.00 91.31 97 GLU A O 1
ATOM 782 N N . GLU A 1 98 ? -0.765 -3.094 18.113 1.00 92.12 98 GLU A N 1
ATOM 783 C CA . GLU A 1 98 ? 0.368 -3.979 17.810 1.00 92.12 98 GLU A CA 1
ATOM 784 C C . GLU A 1 98 ? 0.760 -3.991 16.319 1.00 92.12 98 GLU A C 1
ATOM 786 O O . GLU A 1 98 ? 1.919 -4.225 15.964 1.00 92.12 98 GLU A O 1
ATOM 791 N N . PHE A 1 99 ? -0.193 -3.695 15.435 1.00 92.00 99 PHE A N 1
ATOM 792 C CA . PHE A 1 99 ? -0.026 -3.725 13.984 1.00 92.00 99 PHE A CA 1
ATOM 793 C C . PHE A 1 99 ? 0.228 -2.347 13.372 1.00 92.00 99 PHE A C 1
ATOM 795 O O . PHE A 1 99 ? 0.706 -2.252 12.237 1.00 92.00 99 PHE A O 1
ATOM 802 N N . VAL A 1 100 ? -0.029 -1.273 14.120 1.00 91.12 100 VAL A N 1
ATOM 803 C CA . VAL A 1 100 ? 0.198 0.110 13.677 1.00 91.12 100 VAL A CA 1
ATOM 804 C C . VAL A 1 100 ? 1.646 0.352 13.219 1.00 91.12 100 VAL A C 1
ATOM 806 O O . VAL A 1 100 ? 1.828 0.972 12.167 1.00 91.12 100 VAL A O 1
ATOM 809 N N . PRO A 1 101 ? 2.699 -0.147 13.902 1.00 92.25 101 PRO A N 1
ATOM 810 C CA . PRO A 1 101 ? 4.074 0.014 13.425 1.00 92.25 101 PRO A CA 1
ATOM 811 C C . PRO A 1 101 ? 4.317 -0.639 12.058 1.00 92.25 101 PRO A C 1
ATOM 813 O O . PRO A 1 101 ? 4.976 -0.050 11.199 1.00 92.25 101 PRO A O 1
ATOM 816 N N . GLN A 1 102 ? 3.753 -1.830 11.833 1.00 92.19 102 GLN A N 1
ATOM 817 C CA . GLN A 1 102 ? 3.882 -2.556 10.565 1.00 92.19 102 GLN A CA 1
ATOM 818 C C . GLN A 1 102 ? 3.170 -1.804 9.438 1.00 92.19 102 GLN A C 1
ATOM 820 O O . GLN A 1 102 ? 3.725 -1.639 8.351 1.00 92.19 102 GLN A O 1
ATOM 825 N N . TRP A 1 103 ? 1.978 -1.277 9.724 1.00 91.88 103 TRP A N 1
ATOM 826 C CA . TRP A 1 103 ? 1.232 -0.432 8.799 1.00 91.88 103 TRP A CA 1
ATOM 827 C C . TRP A 1 103 ? 2.004 0.835 8.410 1.00 91.88 103 TRP A C 1
ATOM 829 O O . TRP A 1 103 ? 2.140 1.133 7.224 1.00 91.88 103 TRP A O 1
ATOM 839 N N . LYS A 1 104 ? 2.576 1.555 9.384 1.00 90.81 104 LYS A N 1
ATOM 840 C CA . LYS A 1 104 ? 3.384 2.760 9.126 1.00 90.81 104 LYS A CA 1
ATOM 841 C C . LYS A 1 104 ? 4.622 2.454 8.280 1.00 90.81 104 LYS A C 1
ATOM 843 O O . LYS A 1 104 ? 4.944 3.213 7.366 1.00 90.81 104 LYS A O 1
ATOM 848 N N . CYS A 1 105 ? 5.296 1.336 8.552 1.00 90.75 105 CYS A N 1
ATOM 849 C CA . CYS A 1 105 ? 6.438 0.878 7.760 1.00 90.75 105 CYS A CA 1
ATOM 850 C C . CYS A 1 105 ? 6.038 0.587 6.304 1.00 90.75 105 CYS A C 1
ATOM 852 O O . CYS A 1 105 ? 6.695 1.058 5.370 1.00 90.75 105 CYS A O 1
ATOM 854 N N . PHE A 1 106 ? 4.918 -0.114 6.108 1.00 89.81 106 PHE A N 1
ATOM 855 C CA . PHE A 1 106 ? 4.364 -0.364 4.783 1.00 89.81 106 PHE A CA 1
ATOM 856 C C . PHE A 1 106 ? 4.001 0.937 4.058 1.00 89.81 106 PHE A C 1
ATOM 858 O O . PHE A 1 106 ? 4.427 1.121 2.922 1.00 89.81 106 PHE A O 1
ATOM 865 N N . LEU A 1 107 ? 3.285 1.865 4.702 1.00 88.75 107 LEU A N 1
ATOM 866 C CA . LEU A 1 107 ? 2.928 3.150 4.092 1.00 88.75 107 LEU A CA 1
ATOM 867 C C . LEU A 1 107 ? 4.160 3.970 3.693 1.00 88.75 107 LEU A C 1
ATOM 869 O O . LEU A 1 107 ? 4.201 4.509 2.593 1.00 88.75 107 LEU A O 1
ATOM 873 N N . SER A 1 108 ? 5.186 4.034 4.544 1.00 88.19 108 SER A N 1
ATOM 874 C CA . SER A 1 108 ? 6.446 4.718 4.218 1.00 88.19 108 SER A CA 1
ATOM 875 C C . SER A 1 108 ? 7.118 4.114 2.979 1.00 88.19 108 SER A C 1
ATOM 877 O O . SER A 1 108 ? 7.498 4.826 2.048 1.00 88.19 108 SER A O 1
ATOM 879 N N . THR A 1 109 ? 7.180 2.782 2.924 1.00 86.56 109 THR A N 1
ATOM 880 C CA . THR A 1 109 ? 7.683 2.040 1.760 1.00 86.56 109 THR A CA 1
ATOM 881 C C . THR A 1 109 ? 6.845 2.329 0.518 1.00 86.56 109 THR A C 1
ATOM 883 O O . THR A 1 109 ? 7.365 2.541 -0.569 1.00 86.56 109 THR A O 1
ATOM 886 N N . LEU A 1 110 ? 5.528 2.387 0.666 1.00 85.00 110 LEU A N 1
ATOM 887 C CA . LEU A 1 110 ? 4.623 2.652 -0.436 1.00 85.00 110 LEU A CA 1
ATOM 888 C C . LEU A 1 110 ? 4.803 4.059 -1.013 1.00 85.00 110 LEU A C 1
ATOM 890 O O . LEU A 1 110 ? 4.769 4.239 -2.229 1.00 85.00 110 LEU A O 1
ATOM 894 N N . LEU A 1 111 ? 5.030 5.048 -0.151 1.00 83.50 111 LEU A N 1
ATOM 895 C CA . LEU A 1 111 ? 5.317 6.419 -0.563 1.00 83.50 111 LEU A CA 1
ATOM 896 C C . LEU A 1 111 ? 6.665 6.528 -1.285 1.00 83.50 111 LEU A C 1
ATOM 898 O O . LEU A 1 111 ? 6.765 7.292 -2.244 1.00 83.50 111 LEU A O 1
ATOM 902 N N . SER A 1 112 ? 7.674 5.740 -0.897 1.00 82.44 112 SER A N 1
ATOM 903 C CA . SER A 1 112 ? 8.963 5.714 -1.604 1.00 82.44 112 SER A CA 1
ATOM 904 C C . SER A 1 112 ? 8.879 5.026 -2.973 1.00 82.44 112 SER A C 1
ATOM 906 O O . SER A 1 112 ? 9.587 5.415 -3.901 1.00 82.44 112 SER A O 1
ATOM 908 N N . LEU A 1 113 ? 7.952 4.079 -3.163 1.00 80.56 113 LEU A N 1
ATOM 909 C CA . LEU A 1 113 ? 7.693 3.463 -4.472 1.00 80.56 113 LEU A CA 1
ATOM 910 C C . LEU A 1 113 ? 7.152 4.450 -5.517 1.00 80.56 113 LEU A C 1
ATOM 912 O O . LEU A 1 113 ? 7.252 4.177 -6.711 1.00 80.56 113 LEU A O 1
ATOM 916 N N . LYS A 1 114 ? 6.619 5.610 -5.108 1.00 77.94 114 LYS A N 1
ATOM 917 C CA . LYS A 1 114 ? 6.144 6.646 -6.042 1.00 77.94 114 LYS A CA 1
ATOM 918 C C . LYS A 1 114 ? 7.259 7.162 -6.961 1.00 77.94 114 LYS A C 1
ATOM 920 O O . LYS A 1 114 ? 6.977 7.554 -8.090 1.00 77.94 114 LYS A O 1
ATOM 925 N N . SER A 1 115 ? 8.505 7.165 -6.488 1.00 79.44 115 SER A N 1
ATOM 926 C CA . SER A 1 115 ? 9.677 7.575 -7.269 1.00 79.44 115 SER A CA 1
ATOM 927 C C . SER A 1 115 ? 10.394 6.407 -7.950 1.00 79.44 115 SER A C 1
ATOM 929 O O . SER A 1 115 ? 11.448 6.616 -8.544 1.00 79.44 115 SER A O 1
ATOM 931 N N . LEU A 1 116 ? 9.882 5.177 -7.834 1.00 82.94 116 LEU A N 1
ATOM 932 C CA . LEU A 1 116 ? 10.501 4.015 -8.460 1.00 82.94 116 LEU A CA 1
ATOM 933 C C . LEU A 1 116 ? 10.182 4.004 -9.957 1.00 82.94 116 LEU A C 1
ATOM 935 O O . LEU A 1 116 ? 9.020 3.922 -10.358 1.00 82.94 116 LEU A O 1
ATOM 939 N N . GLU A 1 117 ? 11.233 4.022 -10.769 1.00 85.88 117 GLU A N 1
ATOM 940 C CA . GLU A 1 117 ? 11.157 3.871 -12.217 1.00 85.88 117 GLU A CA 1
ATOM 941 C C . GLU A 1 117 ? 11.887 2.591 -12.619 1.00 85.88 117 GLU A C 1
ATOM 943 O O . GLU A 1 117 ? 13.044 2.380 -12.251 1.00 85.88 117 GLU A O 1
ATOM 948 N N . ILE A 1 118 ? 11.207 1.715 -13.357 1.00 83.62 118 ILE A N 1
ATOM 949 C CA . ILE A 1 118 ? 11.786 0.448 -13.812 1.00 83.62 118 ILE A CA 1
ATOM 950 C C . ILE A 1 118 ? 11.947 0.501 -15.332 1.00 83.62 118 ILE A C 1
ATOM 952 O O . ILE A 1 118 ? 10.937 0.565 -16.035 1.00 83.62 118 ILE A O 1
ATOM 956 N N . PRO A 1 119 ? 13.176 0.429 -15.874 1.00 85.25 119 PRO A N 1
ATOM 957 C CA . PRO A 1 119 ? 13.387 0.304 -17.311 1.00 85.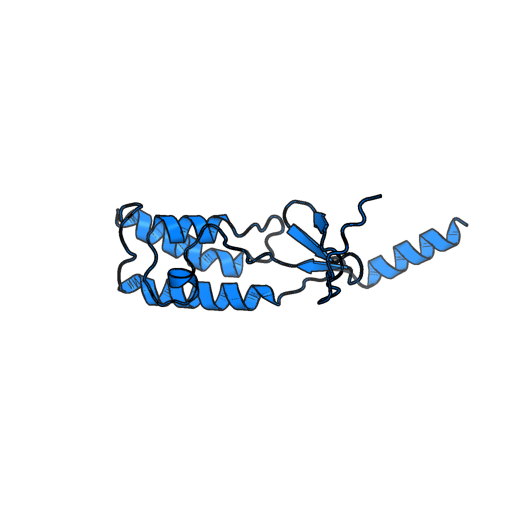25 119 PRO A CA 1
ATOM 958 C C . PRO A 1 119 ? 12.682 -0.942 -17.853 1.00 85.25 119 PRO A C 1
ATOM 960 O O . PRO A 1 119 ? 12.884 -2.045 -17.345 1.00 85.25 119 PRO A O 1
ATOM 963 N N . ARG A 1 120 ? 11.868 -0.789 -18.901 1.00 79.81 120 ARG A N 1
ATOM 964 C CA . ARG A 1 120 ? 11.132 -1.917 -19.499 1.00 79.81 120 ARG A CA 1
ATOM 965 C C . ARG A 1 120 ? 12.056 -2.897 -20.227 1.00 79.81 120 ARG A C 1
ATOM 967 O O . ARG A 1 120 ? 11.752 -4.082 -20.345 1.00 79.81 120 ARG A O 1
ATOM 974 N N . CYS A 1 121 ? 13.179 -2.413 -20.752 1.00 78.81 121 CYS A N 1
ATOM 975 C CA . CYS A 1 121 ? 14.142 -3.247 -21.460 1.00 78.81 121 CYS A CA 1
ATOM 976 C C . CYS A 1 121 ? 15.206 -3.793 -20.496 1.00 78.81 121 CYS A C 1
ATOM 978 O O . CYS A 1 121 ? 16.139 -3.085 -20.127 1.00 78.81 121 CYS A O 1
ATOM 980 N N . TYR A 1 122 ? 15.084 -5.072 -20.133 1.00 65.94 122 TYR A N 1
ATOM 981 C CA . TYR A 1 122 ? 15.982 -5.754 -19.186 1.00 65.94 122 TYR A CA 1
ATOM 982 C C . TYR A 1 122 ? 17.305 -6.240 -19.801 1.00 65.94 122 TYR A C 1
ATOM 984 O O . TYR A 1 122 ? 18.156 -6.774 -19.097 1.00 65.94 122 TYR A O 1
ATOM 992 N N . SER A 1 123 ? 17.494 -6.073 -21.114 1.00 62.25 123 SER A N 1
ATOM 993 C CA . SER A 1 123 ? 18.708 -6.485 -21.823 1.00 62.25 123 SER A CA 1
ATOM 994 C C . SER A 1 123 ? 19.245 -5.341 -22.677 1.00 62.25 123 SER A C 1
ATOM 996 O O . SER A 1 123 ? 18.668 -4.989 -23.707 1.00 62.25 123 SER A O 1
ATOM 998 N N . HIS A 1 124 ? 20.402 -4.803 -22.287 1.00 58.50 124 HIS A N 1
ATOM 999 C CA . HIS A 1 124 ? 21.163 -3.861 -23.115 1.00 58.50 124 HIS A CA 1
ATOM 1000 C C . HIS A 1 124 ? 21.533 -4.466 -24.483 1.00 58.50 124 HIS A C 1
ATOM 1002 O O . HIS A 1 124 ? 21.597 -3.752 -25.482 1.00 58.50 124 HIS A O 1
ATOM 1008 N N . THR A 1 125 ? 21.722 -5.789 -24.534 1.00 54.38 125 THR A N 1
ATOM 1009 C CA . THR A 1 125 ? 22.104 -6.542 -25.733 1.00 54.38 125 THR A CA 1
ATOM 1010 C C . THR A 1 125 ? 20.960 -6.635 -26.748 1.00 54.38 125 THR A C 1
ATOM 1012 O O . THR A 1 125 ? 21.195 -6.471 -27.941 1.00 54.38 125 THR A O 1
ATOM 1015 N N . MET A 1 126 ? 19.706 -6.813 -26.308 1.00 53.56 126 MET A N 1
ATOM 1016 C CA . MET A 1 126 ? 18.562 -6.907 -27.233 1.00 53.56 126 MET A CA 1
ATOM 1017 C C . MET A 1 126 ? 18.175 -5.569 -27.879 1.00 53.56 126 MET A C 1
ATOM 1019 O O . MET A 1 126 ? 17.704 -5.570 -29.018 1.00 53.56 126 MET A O 1
ATOM 1023 N N . LYS A 1 127 ? 18.406 -4.430 -27.205 1.00 55.50 127 LYS A N 1
ATOM 1024 C CA . LYS A 1 127 ? 18.168 -3.091 -27.785 1.00 55.50 127 LYS A CA 1
ATOM 1025 C C . LYS A 1 127 ? 18.996 -2.875 -29.058 1.00 55.50 127 LYS A C 1
ATOM 1027 O O . LYS A 1 127 ? 18.480 -2.346 -30.037 1.00 55.50 127 LYS A O 1
ATOM 1032 N N . GLN A 1 128 ? 20.246 -3.343 -29.075 1.00 55.19 128 GLN A N 1
ATOM 1033 C CA . GLN A 1 128 ? 21.133 -3.199 -30.233 1.00 55.19 128 GLN A CA 1
ATOM 1034 C C . GLN A 1 128 ? 20.714 -4.096 -31.402 1.00 55.19 128 GLN A C 1
ATOM 1036 O O . GLN A 1 128 ? 20.719 -3.632 -32.539 1.00 55.19 128 GLN A O 1
ATOM 1041 N N . THR A 1 129 ? 20.291 -5.339 -31.138 1.00 52.00 129 THR A N 1
ATOM 1042 C CA . THR A 1 129 ? 19.894 -6.306 -32.180 1.00 52.00 129 THR A CA 1
ATOM 1043 C C . THR A 1 129 ? 18.606 -5.918 -32.914 1.00 52.00 129 THR A C 1
ATOM 1045 O O . THR A 1 129 ? 18.482 -6.172 -34.108 1.00 52.00 129 THR A O 1
ATOM 1048 N N . ILE A 1 130 ? 17.635 -5.302 -32.230 1.00 58.34 130 ILE A N 1
ATOM 1049 C CA . ILE A 1 130 ? 16.386 -4.858 -32.877 1.00 58.34 130 ILE A CA 1
ATOM 1050 C C . ILE A 1 130 ? 16.638 -3.622 -33.751 1.00 58.34 130 ILE A C 1
ATOM 1052 O O . ILE A 1 130 ? 16.121 -3.556 -34.864 1.00 58.34 130 ILE A O 1
ATOM 1056 N N . LEU A 1 131 ? 17.468 -2.679 -33.286 1.00 56.84 131 LEU A N 1
ATOM 1057 C CA . LEU A 1 131 ? 17.826 -1.486 -34.059 1.00 56.84 131 LEU A CA 1
ATOM 1058 C C . LEU A 1 131 ? 18.659 -1.829 -35.301 1.00 56.84 131 LEU A C 1
ATOM 1060 O O . LEU A 1 131 ? 18.385 -1.293 -36.367 1.00 56.84 131 LEU A O 1
ATOM 1064 N N . THR A 1 132 ? 19.610 -2.765 -35.200 1.00 51.25 132 THR A N 1
ATOM 1065 C CA . THR A 1 132 ? 20.385 -3.224 -36.372 1.00 51.25 132 THR A CA 1
ATOM 1066 C C . THR A 1 132 ? 19.502 -3.923 -37.403 1.00 51.25 132 THR A C 1
ATOM 1068 O O . THR A 1 132 ? 19.557 -3.574 -38.577 1.00 51.25 132 THR A O 1
ATOM 1071 N N . LYS A 1 133 ? 18.595 -4.814 -36.981 1.00 53.22 133 LYS A N 1
ATOM 1072 C CA . LYS A 1 133 ? 17.669 -5.486 -37.912 1.00 53.22 133 LYS A CA 1
ATOM 1073 C C . LYS A 1 133 ? 16.678 -4.544 -38.603 1.00 53.22 133 LYS A C 1
ATOM 1075 O O . LYS A 1 133 ? 16.277 -4.819 -39.728 1.00 53.22 133 LYS A O 1
ATOM 1080 N N . TYR A 1 134 ? 16.273 -3.451 -37.955 1.00 54.41 134 TYR A N 1
ATOM 1081 C CA . TYR A 1 134 ? 15.400 -2.443 -38.573 1.00 54.41 134 TYR A CA 1
ATOM 1082 C C . TYR A 1 134 ? 16.120 -1.612 -39.645 1.00 54.41 134 TYR A C 1
ATOM 1084 O O . TYR A 1 134 ? 15.473 -1.151 -40.579 1.00 54.41 134 TYR A O 1
ATOM 1092 N N . GLN A 1 135 ? 17.439 -1.426 -39.528 1.00 50.38 135 GLN A N 1
ATOM 1093 C CA . GLN A 1 135 ? 18.229 -0.699 -40.527 1.00 50.38 135 GLN A CA 1
ATOM 1094 C C . GLN A 1 135 ? 18.652 -1.569 -41.717 1.00 50.38 135 GLN A C 1
ATOM 1096 O O . GLN A 1 135 ? 18.896 -1.031 -42.787 1.00 50.38 135 GLN A O 1
ATOM 1101 N N . GLU A 1 136 ? 18.697 -2.894 -41.560 1.00 52.84 136 GLU A N 1
ATOM 1102 C CA . GLU A 1 136 ? 19.016 -3.835 -42.648 1.00 52.84 136 GLU A CA 1
ATOM 1103 C C . GLU A 1 136 ? 17.821 -4.147 -43.574 1.00 52.84 136 GLU A C 1
ATOM 1105 O O . GLU A 1 136 ? 18.004 -4.736 -44.637 1.00 52.84 136 GLU A O 1
ATOM 1110 N N . HIS A 1 137 ? 16.600 -3.762 -43.189 1.00 50.00 137 HIS A N 1
ATOM 1111 C CA . HIS A 1 137 ? 15.370 -3.971 -43.967 1.00 50.00 137 HIS A CA 1
ATOM 1112 C C . HIS A 1 137 ? 14.825 -2.693 -44.644 1.00 50.00 137 HIS A C 1
ATOM 1114 O O . HIS A 1 137 ? 13.671 -2.685 -45.081 1.00 50.00 137 HIS A O 1
ATOM 1120 N N . LEU A 1 138 ? 15.649 -1.641 -44.750 1.00 45.34 138 LEU A N 1
ATOM 1121 C CA . LEU A 1 138 ? 15.423 -0.454 -45.588 1.00 45.34 138 LEU A CA 1
ATOM 1122 C C . LEU A 1 138 ? 16.338 -0.479 -46.816 1.00 45.34 138 LEU A C 1
ATOM 1124 O O . LEU A 1 138 ? 17.554 -0.697 -46.632 1.00 45.34 138 LEU A O 1
#

Solvent-accessible surface area (backbone atoms only — not comparable to full-atom values): 8635 Å² total; per-residue (Å²): 141,82,85,82,87,73,89,86,79,86,77,94,65,76,79,62,42,78,54,95,85,33,36,29,36,76,89,79,44,25,36,39,54,77,75,79,56,86,89,49,60,66,49,46,77,70,64,76,39,78,43,28,45,46,46,51,49,53,56,60,70,63,60,72,61,92,84,50,86,50,48,78,73,50,45,60,60,51,51,52,53,52,50,48,54,74,73,62,62,49,56,84,37,66,56,58,76,90,49,47,63,59,50,52,52,47,51,54,54,51,62,57,41,54,76,45,70,42,66,70,72,89,45,81,68,58,59,52,57,55,54,54,56,60,60,72,75,107

Radius of gyration: 20.75 Å; Cα contacts (8 Å, |Δi|>4): 120; chains: 1; bounding box: 40×48×64 Å

Sequence (138 aa):
MISINLPVNIEEASPSERILGQKWKPMEDVLIFSTNFHKVPEEVMTMNRNPTRGEVLSTVMSIFDQLGFLAHFLNQPKMLLQEICRMGVSWDDELPEEFVPQWKCFLSTLLSLKSLEIPRCYSHTMKQTILTKYQEHL

Foldseek 3Di:
DDDDDDDDDDDPDQDFDADPNWTARPVQQWTAWDQPLVVADVCVLVVVFFDFLQNLVSNLVNGDDPPCPCVVLSVLSVVLSVVCVVVVRDRGDGDDPVCSVSSVVSSVVSVVSRPDIHRPDPDPVVVVVVVVVVVVVD

Mean predicted aligned error: 11.72 Å

Secondary structure (DSSP, 8-state):
---------S-----PEEETTEEEETTTTEEE-----TTS-HHHHTTSSPPBHHHHHHHHHH---SSSTTHHHHHHHHHHHHHHHHTT--SSSBPPGGGHHHHHHHHHHHHHGGG-EEES---HHHHHHHHHHHHTT-